Protein AF-A0A437PWG7-F1 (afdb_monomer)

InterPro domains:
  IPR046615 Protein of unknown function DUF6728 [PF20498] (7-62)

Solvent-accessible surface area (backbone atoms only — not comparable to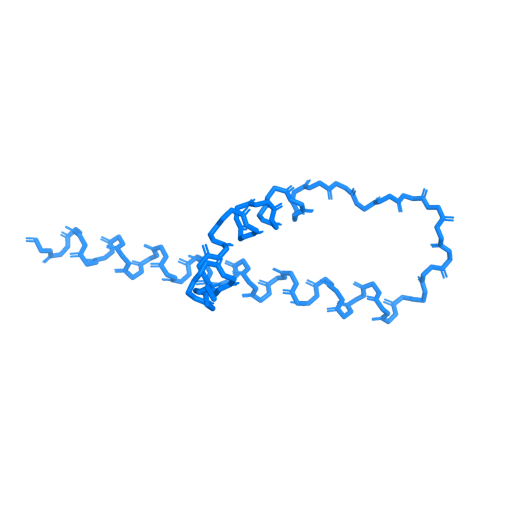 full-atom values): 3890 Å² total; per-residue (Å²): 137,66,74,62,64,73,70,63,42,59,66,56,54,53,51,48,54,56,50,70,76,42,79,78,85,87,84,69,96,66,56,65,66,62,55,47,54,56,46,54,60,50,49,53,53,51,55,50,50,52,52,51,49,51,53,51,50,51,52,64,75,74,102

Secondary structure (DSSP, 8-state):
--HHHHH--HHHHHHHHHHHHSPPPS-S---HHHHHHHHHHHHHHHHHHHHHHHHHHHHHH--

Mean predicted aligned error: 10.48 Å

Organism: NCBI:txid1862386

pLDDT: mean 71.82, std 12.55, range [45.22, 93.25]

Radius of gyration: 16.09 Å; Cα contacts (8 Å, |Δi|>4): 2; chains: 1; bounding box: 38×32×41 Å

Sequence (63 aa):
MSRIKDQFKLGELFYYFIRVFKKPKEGEKRNFNLRAMHTINKISIIMFLICLIVIIYRFVTRN

Foldseek 3Di:
DDPPVVVPCVVVVVVLVVVLVDDDDPDDPDDVVVVVVVNVVSVVSVVVVVVVVVVVVCVVVVD

Structure (mmCIF, N/CA/C/O backbone):
data_AF-A0A437PWG7-F1
#
_entry.id   AF-A0A437PWG7-F1
#
loop_
_atom_site.group_PDB
_atom_site.id
_atom_site.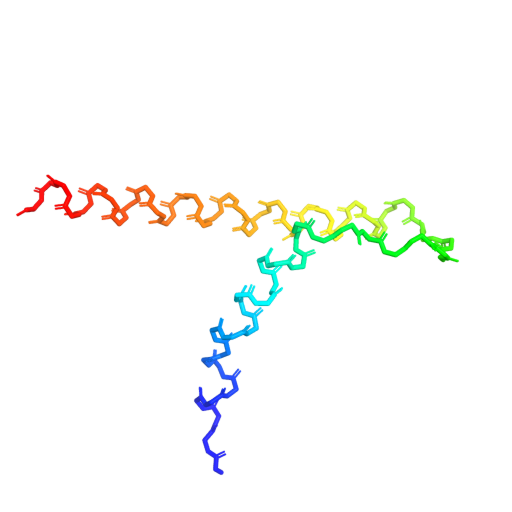type_symbol
_atom_site.label_atom_id
_atom_site.label_alt_id
_atom_site.label_comp_i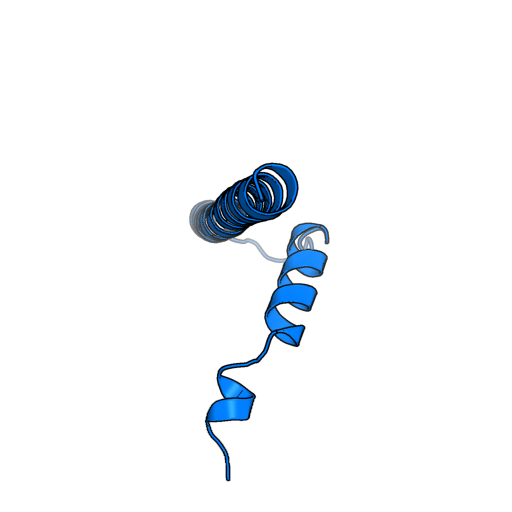d
_atom_site.label_asym_id
_atom_site.label_entity_id
_atom_site.label_seq_id
_atom_site.pdbx_PDB_ins_code
_atom_site.Cartn_x
_atom_site.Cartn_y
_atom_site.Cartn_z
_atom_site.occupancy
_atom_site.B_iso_or_equiv
_atom_site.auth_seq_id
_atom_site.auth_comp_id
_atom_site.auth_asym_id
_atom_site.auth_atom_id
_atom_site.pdbx_PDB_model_num
ATOM 1 N N . MET A 1 1 ? -24.333 -18.374 -5.791 1.00 45.22 1 MET A N 1
ATOM 2 C CA . MET A 1 1 ? -23.759 -18.373 -4.427 1.00 45.22 1 MET A CA 1
ATOM 3 C C . MET A 1 1 ? -22.755 -17.226 -4.291 1.00 45.22 1 MET A C 1
ATOM 5 O O . MET A 1 1 ? -21.644 -17.329 -4.775 1.00 45.22 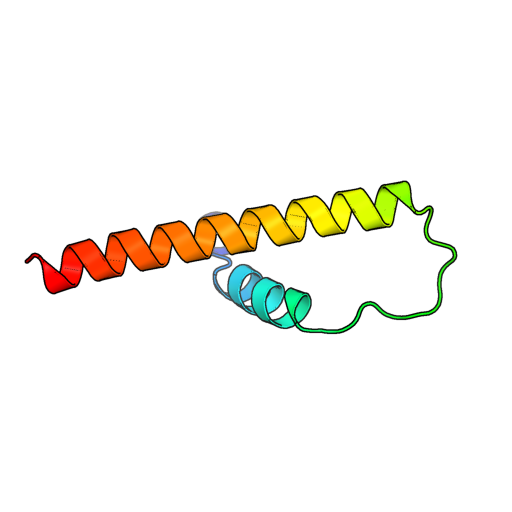1 MET A O 1
ATOM 9 N N . SER A 1 2 ? -23.221 -16.121 -3.697 1.00 53.06 2 SER A N 1
ATOM 10 C CA . SER A 1 2 ? -22.512 -14.983 -3.076 1.00 53.06 2 SER A CA 1
ATOM 11 C C . SER A 1 2 ? -21.341 -14.275 -3.793 1.00 53.06 2 SER A C 1
ATOM 13 O O . SER A 1 2 ? -20.180 -14.443 -3.428 1.00 53.06 2 SER A O 1
ATOM 15 N N . ARG A 1 3 ? -21.677 -13.318 -4.676 1.00 62.53 3 ARG A N 1
ATOM 16 C CA . ARG A 1 3 ? -20.773 -12.256 -5.184 1.00 62.53 3 ARG A CA 1
ATOM 17 C C . ARG A 1 3 ? -20.117 -11.420 -4.072 1.00 62.53 3 ARG A C 1
ATOM 19 O O . ARG A 1 3 ? -19.113 -10.762 -4.307 1.00 62.53 3 ARG A O 1
ATOM 26 N N . ILE A 1 4 ? -20.677 -11.449 -2.863 1.00 63.31 4 ILE A N 1
ATOM 27 C CA . ILE A 1 4 ? -20.189 -10.694 -1.703 1.00 63.31 4 ILE A CA 1
ATOM 28 C C . ILE A 1 4 ? -18.822 -11.226 -1.241 1.00 63.31 4 ILE A C 1
ATOM 30 O O . ILE A 1 4 ? -17.972 -10.439 -0.833 1.00 63.31 4 ILE A O 1
ATOM 34 N N . LYS A 1 5 ? -18.561 -12.536 -1.378 1.00 57.28 5 LYS A N 1
ATOM 35 C CA . LYS A 1 5 ? -17.260 -13.135 -1.027 1.00 57.28 5 LYS A CA 1
ATOM 36 C C . LYS A 1 5 ? -16.135 -12.739 -1.996 1.00 57.28 5 LYS A C 1
ATOM 38 O O . LYS A 1 5 ? -14.991 -12.636 -1.569 1.00 57.28 5 LYS A O 1
ATOM 43 N N . ASP A 1 6 ? -16.460 -12.458 -3.259 1.00 61.34 6 ASP A N 1
ATOM 44 C CA . ASP A 1 6 ? -15.502 -11.951 -4.255 1.00 61.34 6 ASP A CA 1
ATOM 45 C C . ASP A 1 6 ? -15.203 -10.453 -4.104 1.00 61.34 6 ASP A C 1
ATOM 47 O O . ASP A 1 6 ? -14.133 -9.999 -4.497 1.00 61.34 6 ASP A O 1
ATOM 51 N N . GLN A 1 7 ? -16.135 -9.683 -3.537 1.00 61.31 7 GLN A N 1
ATOM 52 C CA . GLN A 1 7 ? -15.981 -8.240 -3.314 1.00 61.31 7 GLN A CA 1
ATOM 53 C C . GLN A 1 7 ? -15.224 -7.946 -2.007 1.00 61.31 7 GLN A C 1
ATOM 55 O O . GLN A 1 7 ? -14.413 -7.028 -1.950 1.00 61.31 7 GLN A O 1
ATOM 60 N N . PHE A 1 8 ? -15.421 -8.765 -0.967 1.00 62.03 8 PHE A N 1
ATOM 61 C CA . PHE A 1 8 ? -14.727 -8.653 0.323 1.00 62.03 8 PHE A CA 1
ATOM 62 C C . PHE A 1 8 ? -13.450 -9.496 0.390 1.00 62.03 8 PHE A C 1
ATOM 64 O O . PHE A 1 8 ? -13.167 -10.174 1.380 1.00 62.03 8 PHE A O 1
ATOM 71 N N . LYS A 1 9 ? -12.608 -9.420 -0.641 1.00 64.19 9 LYS A N 1
ATOM 72 C CA . LYS A 1 9 ? -11.261 -9.995 -0.584 1.00 64.19 9 LYS A CA 1
ATOM 73 C C . LYS A 1 9 ? -10.307 -9.085 0.198 1.00 64.19 9 LYS A C 1
ATOM 75 O O . LYS A 1 9 ? -9.252 -8.686 -0.284 1.00 64.19 9 LYS A O 1
ATOM 80 N N . LEU A 1 10 ? -10.646 -8.799 1.457 1.00 63.97 10 LEU A N 1
ATOM 81 C CA . LEU A 1 10 ? -9.744 -8.152 2.421 1.00 63.97 10 LEU A CA 1
ATOM 82 C C . LEU A 1 10 ? -8.415 -8.919 2.540 1.00 63.97 10 LEU A C 1
ATOM 84 O O . LEU A 1 10 ? -7.359 -8.311 2.699 1.00 63.97 10 LEU A O 1
ATOM 88 N N . GLY A 1 11 ? -8.450 -10.245 2.366 1.00 66.44 11 GLY A N 1
ATOM 89 C CA . GLY A 1 11 ? -7.253 -11.080 2.260 1.00 66.44 11 GLY A CA 1
ATOM 90 C C . GLY A 1 11 ? -6.382 -10.767 1.036 1.00 66.44 11 GLY A C 1
ATOM 91 O O . GLY A 1 11 ? -5.160 -10.792 1.150 1.00 66.44 11 GLY A O 1
ATOM 92 N N . GLU A 1 12 ? -6.969 -10.401 -0.111 1.00 66.44 12 GLU A N 1
ATOM 93 C CA . GLU A 1 12 ? -6.198 -9.924 -1.270 1.00 66.44 12 GLU A CA 1
ATOM 94 C C . GLU A 1 12 ? -5.603 -8.538 -1.020 1.00 66.44 12 GLU A C 1
ATOM 96 O O . GLU A 1 12 ? -4.475 -8.298 -1.439 1.00 66.44 12 GLU A O 1
ATOM 101 N N . LEU A 1 13 ? -6.295 -7.653 -0.292 1.00 69.38 13 LEU A N 1
ATOM 102 C CA . LEU A 1 13 ? -5.752 -6.345 0.102 1.00 69.38 13 LEU A CA 1
ATOM 103 C C . LEU A 1 13 ? -4.546 -6.495 1.043 1.00 69.38 13 LEU A C 1
ATOM 105 O O . LEU A 1 13 ? -3.504 -5.883 0.805 1.00 69.38 13 LEU A O 1
ATOM 109 N N . PHE A 1 14 ? -4.635 -7.370 2.049 1.00 69.44 14 PHE A N 1
ATOM 110 C CA . PHE A 1 14 ? -3.508 -7.704 2.930 1.00 69.44 14 PHE A CA 1
ATOM 111 C C . PHE A 1 14 ? -2.356 -8.378 2.175 1.00 69.44 14 PHE A C 1
ATOM 113 O O . PHE A 1 14 ? -1.192 -8.010 2.344 1.00 69.44 14 PHE A O 1
ATOM 120 N N . TYR A 1 15 ? -2.660 -9.332 1.291 1.00 71.56 15 TYR A N 1
ATOM 121 C CA . TYR A 1 15 ? -1.657 -9.972 0.442 1.00 71.56 15 TYR A CA 1
ATOM 122 C C . TYR A 1 15 ? -0.983 -8.966 -0.503 1.00 71.56 15 TYR A C 1
ATOM 124 O O . TYR A 1 15 ? 0.232 -9.017 -0.699 1.00 71.56 15 TYR A O 1
ATOM 132 N N . TYR A 1 16 ? -1.740 -8.015 -1.056 1.00 69.75 16 TYR A N 1
ATOM 133 C CA . TYR A 1 16 ? -1.219 -6.927 -1.881 1.00 69.75 16 TYR A CA 1
ATOM 134 C C . TYR A 1 16 ? -0.305 -6.000 -1.075 1.00 69.75 16 TYR A C 1
ATOM 136 O O . TYR A 1 16 ? 0.753 -5.619 -1.575 1.00 69.75 16 TYR A O 1
ATOM 144 N N . PHE A 1 17 ? -0.646 -5.718 0.185 1.00 69.75 17 PHE A N 1
ATOM 145 C CA . PHE A 1 17 ? 0.204 -4.968 1.110 1.00 69.75 17 PHE A CA 1
ATOM 146 C C . PHE A 1 17 ? 1.550 -5.679 1.321 1.00 69.75 17 PHE A C 1
ATOM 148 O O . PHE A 1 17 ? 2.604 -5.099 1.076 1.00 69.75 17 PHE A O 1
ATOM 155 N N . ILE A 1 18 ? 1.542 -6.981 1.631 1.00 69.56 18 ILE A N 1
ATOM 156 C CA . ILE A 1 18 ? 2.776 -7.780 1.764 1.00 69.56 18 ILE A CA 1
ATOM 157 C C . ILE A 1 18 ? 3.552 -7.837 0.435 1.00 69.56 18 ILE A C 1
ATOM 159 O O . ILE A 1 18 ? 4.782 -7.783 0.416 1.00 69.56 18 ILE A O 1
ATOM 163 N N . ARG A 1 19 ? 2.856 -7.895 -0.705 1.00 69.12 19 ARG A N 1
ATOM 164 C CA . ARG A 1 19 ? 3.458 -7.893 -2.048 1.00 69.12 19 ARG A CA 1
ATOM 165 C C . ARG A 1 19 ? 4.084 -6.550 -2.431 1.00 69.12 19 ARG A C 1
ATOM 167 O O . ARG A 1 19 ? 4.998 -6.538 -3.254 1.00 69.12 19 ARG A O 1
ATOM 174 N N . VAL A 1 20 ? 3.610 -5.433 -1.881 1.00 65.19 20 VAL A N 1
ATOM 175 C CA . VAL A 1 20 ? 4.239 -4.113 -2.044 1.00 65.19 20 VAL A CA 1
ATOM 176 C C . VAL A 1 20 ? 5.619 -4.095 -1.386 1.00 65.19 20 VAL A C 1
ATOM 178 O O . VAL A 1 20 ? 6.561 -3.609 -2.008 1.00 65.19 20 VAL A O 1
ATOM 181 N N . PHE A 1 21 ? 5.766 -4.697 -0.203 1.00 64.88 21 PHE A N 1
ATOM 182 C CA . PHE A 1 21 ? 7.061 -4.828 0.480 1.00 64.88 21 PHE A CA 1
ATOM 183 C C . PHE A 1 21 ? 7.959 -5.926 -0.110 1.00 64.88 21 PHE A C 1
ATOM 185 O O . PHE A 1 21 ? 9.172 -5.929 0.104 1.00 64.88 21 PHE A O 1
ATOM 192 N N . LYS A 1 22 ? 7.397 -6.861 -0.885 1.00 63.66 22 LYS A N 1
ATOM 193 C CA . LYS A 1 22 ? 8.156 -7.943 -1.521 1.00 63.66 22 LYS A CA 1
ATOM 194 C C . LYS A 1 22 ? 8.845 -7.450 -2.801 1.00 63.66 22 LYS A C 1
ATOM 196 O O . LYS A 1 22 ? 8.192 -6.938 -3.714 1.00 63.66 22 LYS A O 1
ATOM 201 N N . LYS A 1 23 ? 10.168 -7.648 -2.891 1.00 55.94 23 LYS A N 1
ATOM 202 C CA . LYS A 1 23 ? 10.969 -7.293 -4.078 1.00 55.94 23 LYS A CA 1
ATOM 203 C C . LYS A 1 23 ? 10.359 -7.892 -5.362 1.00 55.94 23 LYS A C 1
ATOM 205 O O . LYS A 1 23 ? 9.950 -9.058 -5.354 1.00 55.94 23 LYS A O 1
ATOM 210 N N . PRO A 1 24 ? 10.287 -7.126 -6.469 1.00 62.16 24 PRO A N 1
ATOM 211 C CA . PRO A 1 24 ? 9.864 -7.672 -7.753 1.00 62.16 24 PRO A CA 1
ATOM 212 C C . PRO A 1 24 ? 10.864 -8.743 -8.208 1.00 62.16 24 PRO A C 1
ATOM 214 O O . PRO A 1 24 ? 12.068 -8.552 -8.071 1.00 62.16 24 PRO A O 1
ATOM 217 N N . LYS A 1 25 ? 10.364 -9.869 -8.738 1.00 58.41 25 LYS A N 1
ATOM 218 C CA . LYS A 1 25 ? 11.212 -10.923 -9.311 1.00 58.41 25 LYS A CA 1
ATOM 219 C C . LY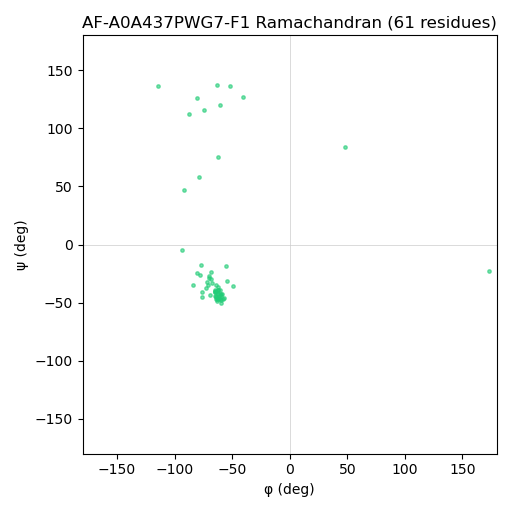S A 1 25 ? 12.024 -10.344 -10.475 1.00 58.41 25 LYS A C 1
ATOM 221 O O . LYS A 1 25 ? 11.443 -9.839 -11.437 1.00 58.41 25 LYS A O 1
ATOM 226 N N . GLU A 1 26 ? 13.345 -10.398 -10.350 1.00 53.50 26 GLU A N 1
ATOM 227 C CA . GLU A 1 26 ? 14.310 -10.075 -11.401 1.00 53.50 26 GLU A CA 1
ATOM 228 C C . GLU A 1 26 ? 14.312 -11.227 -12.410 1.00 53.50 26 GLU A C 1
ATOM 230 O O . GLU A 1 26 ? 14.605 -12.361 -12.042 1.00 53.50 26 GLU A O 1
ATOM 235 N N . GLY A 1 27 ? 13.911 -10.979 -13.661 1.00 56.97 27 GLY A N 1
ATOM 236 C CA . GLY A 1 27 ? 13.962 -12.037 -14.677 1.00 56.97 27 GLY A CA 1
ATOM 237 C C . GLY A 1 27 ? 13.330 -11.732 -16.033 1.00 56.97 27 GLY A C 1
ATOM 238 O O . GLY A 1 27 ? 13.741 -12.324 -17.021 1.00 56.97 27 GLY A O 1
ATOM 239 N N . GLU A 1 28 ? 12.394 -10.787 -16.138 1.00 53.34 28 GLU A N 1
ATOM 240 C CA . GLU A 1 28 ? 11.812 -10.415 -17.436 1.00 53.34 28 GLU A CA 1
ATOM 241 C C . GLU A 1 28 ? 12.175 -8.987 -17.823 1.00 53.34 28 GLU A C 1
ATOM 243 O O . GLU A 1 28 ? 12.090 -8.066 -17.004 1.00 53.34 28 GLU A O 1
ATOM 248 N N . LYS A 1 29 ? 12.544 -8.808 -19.096 1.00 53.69 29 LYS A N 1
ATOM 249 C CA . LYS A 1 29 ? 12.794 -7.526 -19.764 1.00 53.69 29 LYS A CA 1
ATOM 250 C C . LYS A 1 29 ? 11.505 -6.695 -19.776 1.00 53.69 29 LYS A C 1
ATOM 252 O O . LYS A 1 29 ? 10.795 -6.619 -20.771 1.00 53.69 29 LYS A O 1
ATOM 257 N N . ARG A 1 30 ? 11.139 -6.119 -18.633 1.00 56.88 30 ARG A N 1
ATOM 258 C CA . ARG A 1 30 ? 9.915 -5.333 -18.480 1.00 56.88 30 ARG A CA 1
ATOM 259 C C . ARG A 1 30 ? 10.221 -3.895 -18.857 1.00 56.88 30 ARG A C 1
ATOM 261 O O . ARG A 1 30 ? 10.961 -3.213 -18.153 1.00 56.88 30 ARG A O 1
ATOM 268 N N . ASN A 1 31 ? 9.623 -3.457 -19.962 1.00 64.62 31 ASN A N 1
ATOM 269 C CA . ASN A 1 31 ? 9.617 -2.071 -20.419 1.00 64.62 31 ASN A CA 1
ATOM 270 C C . ASN A 1 31 ? 9.434 -1.119 -19.227 1.00 64.62 31 ASN A C 1
ATOM 272 O O . ASN A 1 31 ? 8.496 -1.286 -18.440 1.00 64.62 31 ASN A O 1
ATOM 276 N N . PHE A 1 32 ? 10.330 -0.136 -19.089 1.00 69.19 32 PHE A N 1
ATOM 277 C CA . PHE A 1 32 ? 10.363 0.812 -17.965 1.00 69.19 32 PHE A CA 1
ATOM 278 C C . PHE A 1 32 ? 8.981 1.434 -17.693 1.00 69.19 32 PHE A C 1
ATOM 280 O O . PHE A 1 32 ? 8.582 1.573 -16.538 1.00 69.19 32 PHE A O 1
ATOM 287 N N . ASN A 1 33 ? 8.207 1.683 -18.757 1.00 70.31 33 ASN A N 1
ATOM 288 C CA . ASN A 1 33 ? 6.842 2.210 -18.703 1.00 70.31 33 ASN A CA 1
ATOM 289 C C . ASN A 1 33 ? 5.858 1.305 -17.933 1.00 70.31 33 ASN A C 1
ATOM 291 O O . ASN A 1 33 ? 5.097 1.783 -17.098 1.00 70.31 33 ASN A O 1
ATOM 295 N N . LEU A 1 34 ? 5.906 -0.017 -18.134 1.00 70.94 34 LEU A N 1
ATOM 296 C CA . LEU A 1 34 ? 5.0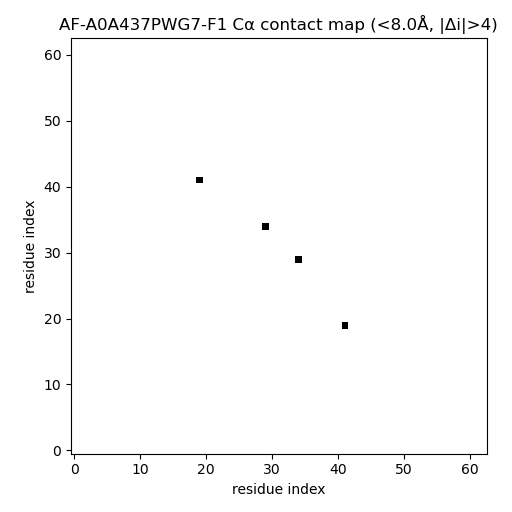35 -0.970 -17.428 1.00 70.94 34 LEU A CA 1
ATOM 297 C C . LEU A 1 34 ? 5.431 -1.120 -15.954 1.00 70.94 34 LEU A C 1
ATOM 299 O O . LEU A 1 34 ? 4.580 -1.326 -15.085 1.00 70.94 34 LEU A O 1
ATOM 303 N N . ARG A 1 35 ? 6.730 -1.000 -15.651 1.00 70.31 35 ARG A N 1
ATOM 304 C CA . ARG A 1 35 ? 7.233 -0.987 -14.271 1.00 70.31 35 ARG A CA 1
ATOM 305 C C . ARG A 1 35 ? 6.817 0.294 -13.553 1.00 70.31 35 ARG A C 1
ATOM 307 O O . ARG A 1 35 ? 6.368 0.211 -12.411 1.00 70.31 35 ARG A O 1
ATOM 314 N N . ALA A 1 36 ? 6.918 1.442 -14.216 1.00 70.75 36 ALA A N 1
ATOM 315 C CA . ALA A 1 36 ? 6.473 2.727 -13.693 1.00 70.75 36 ALA A CA 1
ATOM 316 C C . ALA A 1 36 ? 4.960 2.729 -13.443 1.00 70.75 36 ALA A C 1
ATOM 318 O O . ALA A 1 36 ? 4.541 3.041 -12.335 1.00 70.75 36 ALA A O 1
ATOM 319 N N . MET A 1 37 ? 4.149 2.259 -14.394 1.00 73.06 37 MET A N 1
ATOM 320 C CA . MET A 1 37 ? 2.688 2.196 -14.256 1.00 73.06 37 MET A CA 1
ATOM 321 C C . MET A 1 37 ? 2.251 1.327 -13.062 1.00 73.06 37 MET A C 1
ATOM 323 O O . MET A 1 37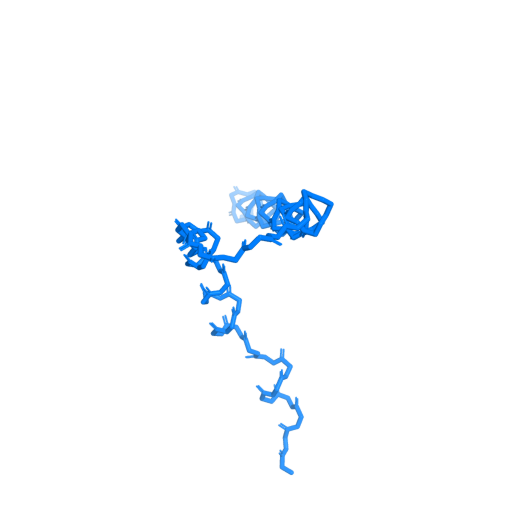 ? 1.416 1.738 -12.256 1.00 73.06 37 MET A O 1
ATOM 327 N N . HIS A 1 38 ? 2.885 0.164 -12.862 1.00 70.81 38 HIS A N 1
ATOM 328 C CA . HIS A 1 38 ? 2.653 -0.659 -11.669 1.00 70.81 38 HIS A CA 1
ATOM 329 C C . HIS A 1 38 ? 3.166 -0.026 -10.374 1.00 70.81 38 HIS A C 1
ATOM 331 O O . HIS A 1 38 ? 2.631 -0.313 -9.307 1.00 70.81 38 HIS A O 1
ATOM 337 N N . THR A 1 39 ? 4.218 0.785 -10.442 1.00 73.81 39 THR A N 1
ATOM 338 C CA . THR A 1 39 ? 4.803 1.442 -9.268 1.00 73.81 39 THR A CA 1
ATOM 339 C C . THR A 1 39 ? 3.931 2.609 -8.825 1.00 73.81 39 THR A C 1
ATOM 341 O O . THR A 1 39 ? 3.586 2.688 -7.651 1.00 73.81 39 THR A O 1
ATOM 344 N N . ILE A 1 40 ? 3.474 3.434 -9.767 1.00 77.81 40 ILE A N 1
ATOM 345 C CA . ILE A 1 40 ? 2.522 4.525 -9.535 1.00 77.81 40 ILE A CA 1
ATOM 346 C C . ILE A 1 40 ? 1.233 3.975 -8.915 1.00 77.81 40 ILE A C 1
ATOM 348 O O . ILE A 1 40 ? 0.787 4.479 -7.888 1.00 77.81 40 ILE A O 1
ATOM 352 N N . ASN A 1 41 ? 0.692 2.878 -9.456 1.00 81.38 41 ASN A N 1
ATOM 353 C CA . ASN A 1 41 ? -0.512 2.252 -8.905 1.00 81.38 41 ASN A CA 1
ATOM 354 C C . ASN A 1 41 ? -0.298 1.599 -7.520 1.00 81.38 41 ASN A C 1
ATOM 356 O O . ASN A 1 41 ? -1.235 1.415 -6.753 1.00 81.38 41 ASN A O 1
ATOM 360 N N . LYS A 1 42 ? 0.936 1.216 -7.168 1.00 73.81 42 LYS A N 1
ATOM 361 C CA . LYS A 1 42 ? 1.258 0.761 -5.805 1.00 73.81 42 LYS A CA 1
ATOM 362 C C . LYS A 1 42 ? 1.366 1.935 -4.834 1.00 73.81 42 LYS A C 1
ATOM 364 O O . LYS A 1 42 ? 0.873 1.832 -3.717 1.00 73.81 42 LYS A O 1
ATOM 369 N N . ILE A 1 43 ? 1.983 3.039 -5.256 1.00 81.62 43 ILE A N 1
ATOM 370 C CA . ILE A 1 43 ? 2.159 4.244 -4.435 1.00 81.62 43 ILE A CA 1
ATOM 371 C C . ILE A 1 43 ? 0.806 4.890 -4.116 1.00 81.62 43 ILE A C 1
ATOM 373 O O . ILE A 1 43 ? 0.589 5.298 -2.976 1.00 81.62 43 ILE A O 1
ATOM 377 N N . SER A 1 44 ? -0.123 4.929 -5.076 1.00 81.50 44 SER A N 1
ATOM 378 C CA . SER A 1 44 ? -1.470 5.475 -4.861 1.00 81.50 44 SER A CA 1
ATOM 379 C C . SER A 1 44 ? -2.226 4.739 -3.749 1.00 81.50 44 SER A C 1
ATOM 381 O O . SER A 1 44 ? -2.815 5.379 -2.880 1.00 81.50 44 SER A O 1
ATOM 383 N N . ILE A 1 45 ? -2.143 3.406 -3.715 1.00 81.44 45 ILE A N 1
ATOM 384 C CA . ILE A 1 45 ? -2.763 2.574 -2.674 1.00 81.44 45 ILE A CA 1
ATOM 385 C C . ILE A 1 45 ? -2.138 2.852 -1.299 1.00 81.44 45 ILE A C 1
ATOM 387 O O . ILE A 1 45 ? -2.864 2.966 -0.315 1.00 81.44 45 ILE A O 1
ATOM 391 N N . ILE A 1 46 ? -0.813 3.020 -1.219 1.00 81.69 46 ILE A N 1
ATOM 392 C CA . ILE A 1 46 ? -0.119 3.348 0.040 1.00 81.69 46 ILE A CA 1
ATOM 393 C C . ILE A 1 46 ? -0.563 4.716 0.568 1.00 81.69 46 ILE A C 1
ATOM 395 O O . ILE A 1 46 ? -0.920 4.831 1.738 1.00 81.69 46 ILE A O 1
ATOM 399 N N . MET A 1 47 ? -0.575 5.744 -0.287 1.00 83.06 47 MET A N 1
ATOM 400 C CA . MET A 1 47 ? -0.988 7.098 0.103 1.00 83.06 47 MET A CA 1
ATOM 401 C C . MET A 1 47 ? -2.448 7.141 0.557 1.00 83.06 47 MET A C 1
ATOM 403 O O . MET A 1 47 ? -2.771 7.785 1.555 1.00 83.06 47 MET A O 1
ATOM 407 N N . PHE A 1 48 ? -3.322 6.397 -0.122 1.00 86.25 48 PHE A N 1
ATOM 408 C CA . PHE A 1 48 ? -4.713 6.236 0.284 1.00 86.25 48 PHE A CA 1
ATOM 409 C C . PHE A 1 48 ? -4.843 5.581 1.670 1.00 86.25 48 PHE A C 1
ATOM 411 O O . PHE A 1 48 ? -5.571 6.088 2.520 1.00 86.25 48 PHE A O 1
ATOM 418 N N . LEU A 1 49 ? -4.099 4.500 1.929 1.00 83.44 49 LEU A N 1
ATOM 419 C CA . LEU A 1 49 ? -4.088 3.808 3.223 1.00 83.44 49 LEU A CA 1
ATOM 420 C C . LEU A 1 49 ? -3.573 4.694 4.362 1.00 83.44 49 LEU A C 1
ATOM 422 O O . LEU A 1 49 ? -4.159 4.687 5.440 1.00 83.44 49 LEU A O 1
ATOM 426 N N . ILE A 1 50 ? -2.523 5.485 4.130 1.00 86.00 50 ILE A N 1
ATOM 427 C CA . ILE A 1 50 ? -2.023 6.452 5.120 1.00 86.00 50 ILE A CA 1
ATOM 428 C C . ILE A 1 50 ? -3.118 7.466 5.458 1.00 86.00 50 ILE A C 1
ATOM 430 O O . ILE A 1 50 ? -3.391 7.708 6.632 1.00 86.00 50 ILE A O 1
ATOM 434 N N . CYS A 1 51 ? -3.781 8.021 4.442 1.00 90.88 51 CYS A N 1
ATOM 435 C CA . CYS A 1 51 ? -4.874 8.969 4.639 1.00 90.88 51 CYS A CA 1
ATOM 436 C C . CYS A 1 51 ? -6.030 8.344 5.439 1.00 90.88 51 CYS A C 1
ATOM 438 O O . CYS A 1 51 ? -6.512 8.938 6.403 1.00 90.88 51 CYS A O 1
ATOM 440 N N . LEU A 1 52 ? -6.415 7.108 5.103 1.00 87.94 52 LEU A N 1
ATOM 441 C CA . LEU A 1 52 ? -7.436 6.346 5.823 1.00 87.94 52 LEU A CA 1
ATOM 442 C C . LEU A 1 52 ? -7.065 6.158 7.304 1.00 87.94 52 LEU A C 1
ATOM 444 O O . LEU A 1 52 ? -7.890 6.413 8.178 1.00 87.94 52 LEU A O 1
ATOM 448 N N . ILE A 1 53 ? -5.820 5.763 7.592 1.00 87.94 53 ILE A N 1
ATOM 449 C CA . ILE A 1 53 ? -5.317 5.589 8.962 1.00 87.94 53 ILE A CA 1
ATOM 450 C C . ILE A 1 53 ? -5.356 6.915 9.724 1.00 87.94 53 ILE A C 1
ATOM 452 O O . ILE A 1 53 ? -5.809 6.932 10.862 1.00 87.94 53 ILE A O 1
ATOM 456 N N . VAL A 1 54 ? -4.935 8.027 9.112 1.00 91.50 54 VAL A N 1
ATOM 457 C CA . VAL A 1 54 ? -4.969 9.355 9.748 1.00 91.50 54 VAL A CA 1
ATOM 458 C C . VAL A 1 54 ? -6.401 9.774 10.080 1.00 91.50 54 VAL A C 1
ATOM 460 O O . VAL A 1 54 ? -6.642 10.289 11.170 1.00 91.50 54 VAL A O 1
ATOM 463 N N . ILE A 1 55 ? -7.357 9.537 9.177 1.00 92.44 55 ILE A N 1
ATOM 464 C CA . ILE A 1 55 ? -8.775 9.843 9.412 1.00 92.44 55 ILE A CA 1
ATOM 465 C C . ILE A 1 55 ? -9.328 8.986 10.554 1.00 92.44 55 ILE A C 1
ATOM 467 O O . ILE A 1 55 ? -9.956 9.533 11.456 1.00 92.44 55 ILE A O 1
ATOM 471 N N . ILE A 1 56 ? -9.066 7.674 10.554 1.00 92.50 56 ILE A N 1
ATOM 472 C CA . ILE A 1 56 ? -9.514 6.757 11.616 1.00 92.50 56 ILE A CA 1
ATOM 473 C C . ILE A 1 56 ? -8.877 7.129 12.956 1.00 92.50 56 ILE A C 1
ATOM 475 O O . ILE A 1 56 ? -9.578 7.239 13.955 1.00 92.50 56 ILE A O 1
ATOM 479 N N . TYR A 1 57 ? -7.566 7.370 12.982 1.00 92.62 57 TYR A N 1
ATOM 480 C CA . TYR A 1 57 ? -6.846 7.784 14.184 1.00 92.62 57 TYR A CA 1
ATOM 481 C C . TYR A 1 57 ? -7.411 9.094 14.732 1.00 92.62 57 TYR A C 1
ATOM 483 O O . TYR A 1 57 ? -7.757 9.180 15.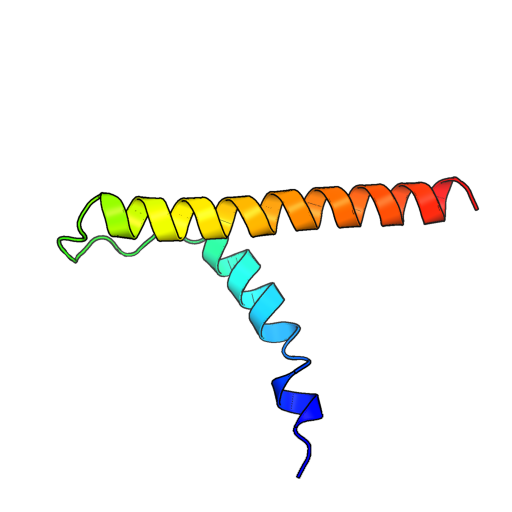905 1.00 92.62 57 TYR A O 1
ATOM 491 N N . ARG A 1 58 ? -7.603 10.098 13.868 1.00 92.38 58 ARG A N 1
ATOM 492 C CA . ARG A 1 58 ? -8.222 11.365 14.258 1.00 92.38 58 ARG A CA 1
ATOM 493 C C . ARG A 1 58 ? -9.645 11.163 14.770 1.00 92.38 58 ARG A C 1
ATOM 495 O O . ARG A 1 58 ? -10.016 11.835 15.720 1.00 92.38 58 ARG A O 1
ATOM 502 N N . PHE A 1 59 ? -10.424 10.270 14.167 1.00 93.25 59 PHE A N 1
ATOM 503 C CA . PHE A 1 59 ? -11.780 9.956 14.610 1.00 93.25 59 PHE A CA 1
ATOM 504 C C . PHE A 1 59 ? -11.789 9.307 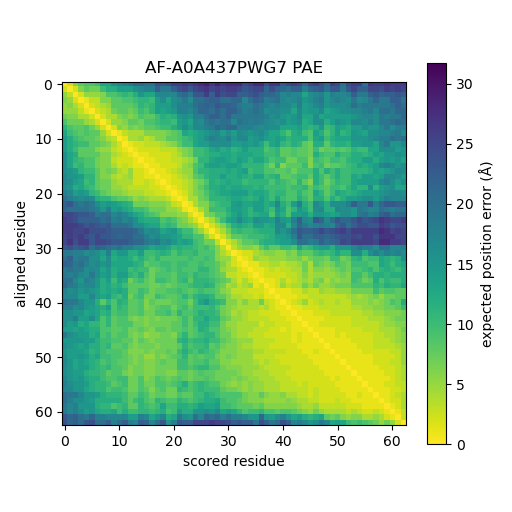16.000 1.00 93.25 59 PHE A C 1
ATOM 506 O O . PHE A 1 59 ? -12.556 9.734 16.849 1.00 93.25 59 PHE A O 1
ATOM 513 N N . VAL A 1 60 ? -10.896 8.348 16.263 1.00 93.00 60 VAL A N 1
ATOM 514 C CA . VAL A 1 60 ? -10.799 7.653 17.559 1.00 93.00 60 VAL A CA 1
ATOM 515 C C . VAL A 1 60 ? -10.209 8.542 18.659 1.00 93.00 60 VAL A C 1
ATOM 517 O O . VAL A 1 60 ? -10.646 8.454 19.793 1.00 93.00 60 VAL A O 1
ATOM 520 N N . THR A 1 61 ? -9.226 9.397 18.361 1.00 91.25 61 THR A N 1
ATOM 521 C CA . THR A 1 61 ? -8.599 10.279 19.370 1.00 91.25 61 THR A CA 1
ATOM 522 C C . THR A 1 61 ? -9.426 11.535 19.675 1.00 91.25 61 THR A C 1
ATOM 524 O O . THR A 1 61 ? -9.249 12.149 20.722 1.00 91.25 61 THR A O 1
ATOM 527 N N . ARG A 1 62 ? -10.285 11.976 18.748 1.00 72.75 62 ARG A N 1
ATOM 528 C CA . ARG A 1 62 ? -11.130 13.180 18.892 1.00 72.75 62 ARG A CA 1
ATOM 529 C C . ARG A 1 62 ? -12.528 12.858 19.446 1.00 72.75 62 ARG A C 1
ATOM 531 O O . ARG A 1 62 ? -13.292 13.794 19.667 1.00 72.75 62 ARG A O 1
ATOM 538 N N . ASN A 1 63 ? -12.852 11.580 19.626 1.00 53.88 63 ASN A N 1
ATOM 539 C CA . ASN A 1 63 ? -14.112 11.073 20.167 1.00 53.88 63 ASN A CA 1
ATOM 540 C C . ASN A 1 63 ? -13.876 10.393 21.518 1.00 53.88 63 ASN A C 1
ATOM 542 O O . ASN A 1 63 ? -14.872 10.242 22.254 1.00 53.88 63 ASN A O 1
#